Protein AF-A0A1H5NFU5-F1 (afdb_monomer_lite)

Radius of gyration: 16.04 Å; chains: 1; bounding box: 38×21×48 Å

Sequence (75 aa):
MPEEALFAIHPGISQEEALVHASDLLRSAAATAYESASNHQGNQRDLAFSVVYLIDMAKAMVERSLQASVPPSQA

Foldseek 3Di:
DPPPPPDDDDPPDDPLRVLVVLLVVLVVLLVVLVVQLVVDDDPSNVVSVVSNVVSVVVNVVSVVVNVVPDPPDDD

Structure (mmCIF, N/CA/C/O backbone):
data_AF-A0A1H5NFU5-F1
#
_entry.id   AF-A0A1H5NFU5-F1
#
loop_
_atom_site.group_PDB
_atom_site.id
_atom_site.type_symbol
_atom_site.label_atom_id
_atom_site.label_alt_id
_atom_site.label_comp_id
_atom_site.label_asym_id
_atom_site.label_entity_id
_atom_site.label_seq_id
_atom_site.pdbx_PDB_ins_code
_atom_site.Cartn_x
_atom_site.Cartn_y
_atom_site.Cartn_z
_atom_site.occupancy
_atom_site.B_iso_or_equiv
_atom_site.auth_seq_id
_atom_site.auth_comp_id
_atom_site.auth_asym_id
_atom_site.auth_atom_id
_atom_site.pdbx_PDB_model_num
ATOM 1 N N . MET A 1 1 ? -28.279 1.099 -5.314 1.00 42.59 1 MET A N 1
ATOM 2 C CA . MET A 1 1 ? -27.919 -0.175 -4.667 1.00 42.59 1 MET A CA 1
ATOM 3 C C . MET A 1 1 ? -26.666 0.101 -3.864 1.00 42.59 1 MET A C 1
ATOM 5 O O . MET A 1 1 ? -25.725 0.575 -4.490 1.00 42.59 1 MET A O 1
ATOM 9 N N . PRO A 1 2 ? -26.652 -0.033 -2.528 1.00 52.59 2 PRO A N 1
ATOM 10 C CA . PRO A 1 2 ? -25.378 0.008 -1.819 1.00 52.59 2 PRO A CA 1
ATOM 11 C C . PRO A 1 2 ? -24.564 -1.185 -2.333 1.00 52.59 2 PRO A C 1
ATOM 13 O O . PRO A 1 2 ? -25.117 -2.277 -2.435 1.00 52.59 2 PRO A O 1
ATOM 16 N N . GLU A 1 3 ? -23.326 -0.957 -2.770 1.00 59.25 3 GLU A N 1
ATOM 17 C CA . GLU A 1 3 ? -22.421 -2.033 -3.181 1.00 59.25 3 GLU A CA 1
ATOM 18 C C . GLU A 1 3 ? -22.416 -3.100 -2.086 1.00 59.25 3 GLU A C 1
ATOM 20 O O . GLU A 1 3 ? -22.063 -2.824 -0.938 1.00 59.25 3 GLU A O 1
ATOM 25 N N . GLU A 1 4 ? -22.873 -4.302 -2.428 1.00 58.31 4 GLU A N 1
ATOM 26 C CA . GLU A 1 4 ? -22.708 -5.478 -1.588 1.00 58.31 4 GLU A CA 1
ATOM 27 C C . GLU A 1 4 ? -21.208 -5.634 -1.380 1.00 58.31 4 GLU A C 1
ATOM 29 O O . GLU A 1 4 ? -20.473 -5.960 -2.313 1.00 58.31 4 GLU A O 1
ATOM 34 N N . ALA A 1 5 ? -20.744 -5.279 -0.181 1.00 63.53 5 ALA A N 1
ATOM 35 C CA . ALA A 1 5 ? -19.333 -5.288 0.146 1.00 63.53 5 ALA A CA 1
ATOM 36 C C . ALA A 1 5 ? -18.790 -6.691 -0.145 1.00 63.53 5 ALA A C 1
ATOM 38 O O . ALA A 1 5 ? -19.099 -7.642 0.571 1.00 63.53 5 ALA A O 1
ATOM 39 N N . LEU A 1 6 ? -17.987 -6.814 -1.210 1.00 59.59 6 LEU A N 1
ATOM 40 C CA . LEU A 1 6 ? -17.383 -8.081 -1.643 1.00 59.59 6 LEU A CA 1
ATOM 41 C C . LEU A 1 6 ? -16.565 -8.734 -0.517 1.00 59.59 6 LEU A C 1
ATOM 43 O O . LEU A 1 6 ? -16.351 -9.943 -0.519 1.00 59.59 6 LEU A O 1
ATOM 47 N N . PHE A 1 7 ? -16.157 -7.928 0.466 1.00 66.88 7 PHE A N 1
ATOM 48 C CA . PHE A 1 7 ? -15.539 -8.344 1.711 1.00 66.88 7 PHE A CA 1
ATOM 49 C C . PHE A 1 7 ? -16.244 -7.650 2.881 1.00 66.88 7 PHE A C 1
ATOM 51 O O . PHE A 1 7 ? -16.244 -6.422 2.976 1.00 66.88 7 PHE A O 1
ATOM 58 N N . ALA A 1 8 ? -16.843 -8.433 3.778 1.00 69.50 8 ALA A N 1
ATOM 59 C CA . ALA A 1 8 ? -17.411 -7.926 5.021 1.00 69.50 8 ALA A CA 1
ATOM 60 C C . ALA A 1 8 ? -16.341 -7.938 6.120 1.00 69.50 8 ALA A C 1
ATOM 62 O O . ALA A 1 8 ? -15.768 -8.983 6.432 1.00 69.50 8 ALA A O 1
ATOM 63 N N . ILE A 1 9 ? -16.086 -6.778 6.721 1.00 74.75 9 ILE A N 1
ATOM 64 C CA . ILE A 1 9 ? -15.267 -6.682 7.929 1.00 74.75 9 ILE A CA 1
ATOM 65 C C . ILE A 1 9 ? -16.082 -7.240 9.103 1.00 74.75 9 ILE A C 1
ATOM 67 O O . ILE A 1 9 ? -17.264 -6.921 9.247 1.00 74.75 9 ILE A O 1
ATOM 71 N N . HIS A 1 10 ? -15.468 -8.080 9.941 1.00 79.38 10 HIS A N 1
ATOM 72 C CA . HIS A 1 10 ? -16.137 -8.627 11.120 1.00 79.38 10 HIS A CA 1
ATOM 73 C C . HIS A 1 10 ? -16.600 -7.479 12.041 1.00 79.38 10 HIS A C 1
ATOM 75 O O . HIS A 1 10 ? -15.769 -6.678 12.463 1.00 79.38 10 HIS A O 1
ATOM 81 N N . PRO A 1 11 ? -17.893 -7.390 12.407 1.00 75.69 11 PRO A N 1
ATOM 82 C CA . PRO A 1 11 ? -18.448 -6.214 13.087 1.00 75.69 11 PRO A CA 1
ATOM 83 C C . PRO A 1 11 ? -17.910 -6.005 14.510 1.00 75.69 11 PRO A C 1
ATOM 85 O O . PRO A 1 11 ? -18.127 -4.954 15.100 1.00 75.69 11 PRO A O 1
ATOM 88 N N . GLY A 1 12 ? -17.237 -7.012 15.072 1.00 83.19 12 GLY A N 1
ATOM 89 C CA . GLY A 1 12 ? -16.627 -6.955 16.399 1.00 83.19 12 GLY A CA 1
ATOM 90 C C . GLY A 1 12 ? -15.196 -6.418 16.447 1.00 83.19 12 GLY A C 1
ATOM 91 O O . GLY A 1 12 ? -14.645 -6.391 17.541 1.00 83.19 12 GLY A O 1
ATOM 92 N N . ILE A 1 13 ? -14.578 -6.044 15.318 1.00 87.81 13 ILE A N 1
ATOM 93 C CA . ILE A 1 13 ? -13.233 -5.449 15.355 1.00 87.81 13 ILE A CA 1
ATOM 94 C C . ILE A 1 13 ? -13.317 -3.946 15.614 1.00 87.81 13 ILE A C 1
ATOM 96 O O . ILE A 1 13 ? -14.214 -3.261 15.115 1.00 87.81 13 ILE A 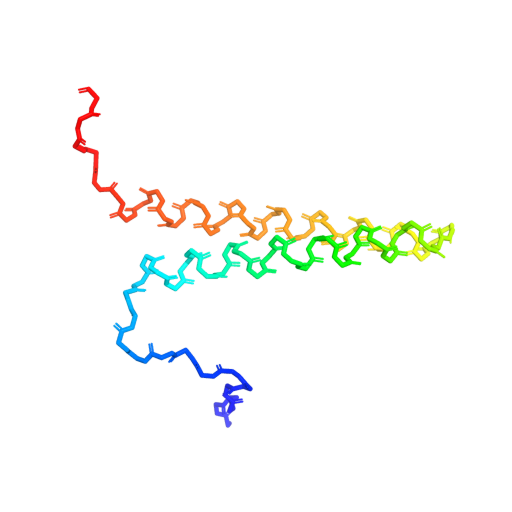O 1
ATOM 100 N N . SER A 1 14 ? -12.374 -3.424 16.390 1.00 89.56 14 SER A N 1
ATOM 101 C CA . SER A 1 14 ? -12.247 -1.988 16.613 1.00 89.56 14 SER A CA 1
ATOM 102 C C . SER A 1 14 ? -11.825 -1.252 15.336 1.00 89.56 14 SER A C 1
ATOM 104 O O . SER A 1 14 ? -11.293 -1.832 14.387 1.00 89.56 14 SER A O 1
ATOM 106 N N . GLN A 1 15 ? -12.035 0.066 15.317 1.00 88.06 15 GLN A N 1
ATOM 107 C CA . GLN A 1 15 ? -11.553 0.918 14.229 1.00 88.06 15 GLN A CA 1
ATOM 108 C C . GLN A 1 15 ? -10.025 0.840 14.078 1.00 88.06 15 GLN A C 1
ATOM 110 O O . GLN A 1 15 ? -9.523 0.853 12.957 1.00 88.06 15 GLN A O 1
ATOM 115 N N . GLU A 1 16 ? -9.294 0.735 15.190 1.00 90.81 16 GLU A N 1
ATOM 116 C CA . GLU A 1 16 ? -7.841 0.565 15.191 1.00 90.81 16 GLU A CA 1
ATOM 117 C C . GLU A 1 16 ? -7.443 -0.754 14.518 1.00 90.81 16 GLU A C 1
ATOM 119 O O . GLU A 1 16 ? -6.663 -0.744 13.568 1.00 90.81 16 GLU A O 1
ATOM 124 N N . GLU A 1 17 ? -8.051 -1.874 14.920 1.00 89.94 17 GLU A N 1
ATOM 125 C CA . GLU A 1 17 ? -7.812 -3.185 14.299 1.00 89.94 17 GLU A CA 1
ATOM 126 C C . GLU A 1 17 ? -8.150 -3.179 12.802 1.00 89.94 17 GLU A C 1
ATOM 128 O O . GLU A 1 17 ? -7.385 -3.699 11.990 1.00 89.94 17 GLU A O 1
ATOM 133 N N . ALA A 1 18 ? -9.251 -2.531 12.406 1.00 91.12 18 ALA A N 1
ATOM 134 C CA . ALA A 1 18 ? -9.622 -2.387 11.000 1.00 91.12 18 ALA A CA 1
ATOM 135 C C . ALA A 1 18 ? -8.558 -1.624 10.191 1.00 91.12 18 ALA A C 1
ATOM 137 O O . ALA A 1 18 ? -8.220 -2.020 9.073 1.00 91.12 18 ALA A O 1
ATOM 138 N N . LEU A 1 19 ? -8.005 -0.547 10.752 1.00 92.19 19 LEU A N 1
ATOM 139 C CA . LEU A 1 19 ? -6.953 0.243 10.112 1.00 92.19 19 LEU A CA 1
ATOM 140 C C . LEU A 1 19 ? -5.604 -0.499 10.084 1.00 92.19 19 LEU A C 1
ATOM 142 O O . LEU A 1 19 ? -4.881 -0.399 9.092 1.00 92.19 19 LEU A O 1
ATOM 146 N N . VAL A 1 20 ? -5.279 -1.287 11.113 1.00 92.06 20 VAL A N 1
ATOM 147 C CA . VAL A 1 20 ? -4.108 -2.182 11.106 1.00 92.06 20 VAL A CA 1
ATOM 148 C C . VAL A 1 20 ? 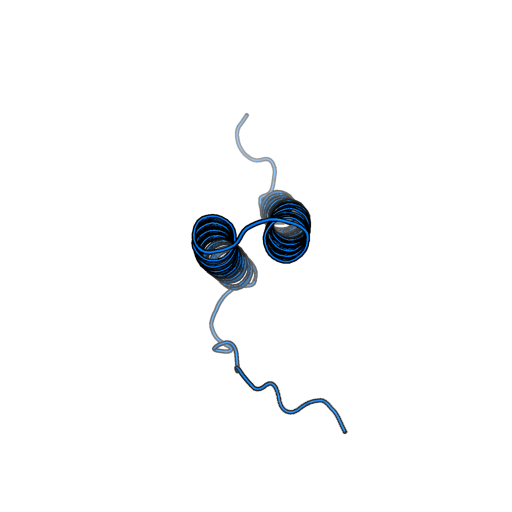-4.238 -3.215 9.984 1.00 92.06 20 VAL A C 1
ATOM 150 O O . VAL A 1 20 ? -3.326 -3.345 9.167 1.00 92.06 20 VAL A O 1
ATOM 153 N N . HIS A 1 21 ? -5.398 -3.868 9.862 1.00 92.00 21 HIS A N 1
ATOM 154 C CA . HIS A 1 21 ? -5.666 -4.800 8.765 1.00 92.00 21 HIS A CA 1
ATOM 155 C C . HIS A 1 21 ? -5.580 -4.131 7.390 1.00 92.00 21 HIS A C 1
ATOM 157 O O . HIS A 1 21 ? -5.013 -4.707 6.462 1.00 92.00 21 HIS A O 1
ATOM 163 N N . ALA A 1 22 ? -6.088 -2.904 7.249 1.00 93.94 22 ALA A N 1
ATOM 164 C CA . ALA A 1 22 ? -5.939 -2.140 6.015 1.00 93.94 22 ALA A CA 1
ATOM 165 C C . ALA A 1 22 ? -4.459 -1.879 5.679 1.00 93.94 22 ALA A C 1
ATOM 167 O O . ALA A 1 22 ? -4.057 -2.043 4.529 1.00 93.94 22 ALA A O 1
ATOM 168 N N . SER A 1 23 ? -3.629 -1.536 6.670 1.00 94.69 23 SER A N 1
ATOM 169 C CA . SER A 1 23 ? -2.184 -1.344 6.479 1.00 94.69 23 SER A CA 1
ATOM 170 C C . SER A 1 23 ? -1.481 -2.629 6.017 1.00 94.69 23 SER A C 1
ATOM 172 O O . SER A 1 23 ? -0.654 -2.595 5.101 1.00 94.69 23 SER A O 1
ATOM 174 N N . ASP A 1 24 ? -1.854 -3.780 6.582 1.00 94.56 24 ASP A N 1
ATOM 175 C CA . ASP A 1 24 ? -1.334 -5.085 6.163 1.00 94.56 24 ASP A CA 1
ATOM 176 C C . ASP A 1 24 ? -1.741 -5.454 4.732 1.00 94.56 24 ASP A C 1
ATOM 178 O O . ASP A 1 24 ? -0.906 -5.925 3.952 1.00 94.56 24 ASP A O 1
ATOM 182 N N . LEU A 1 25 ? -2.997 -5.192 4.360 1.00 95.44 25 LEU A N 1
ATOM 183 C CA . LEU A 1 25 ? -3.481 -5.389 2.993 1.00 95.44 25 LEU A CA 1
ATOM 184 C C . LEU A 1 25 ? -2.723 -4.504 2.000 1.00 95.44 25 LEU A C 1
ATOM 186 O O . LEU A 1 25 ? -2.283 -4.990 0.960 1.00 95.44 25 LEU A O 1
ATOM 190 N N . LEU A 1 26 ? -2.504 -3.230 2.336 1.00 97.19 26 LEU A N 1
ATOM 191 C CA . LEU A 1 26 ? -1.721 -2.311 1.509 1.00 97.19 26 LEU A CA 1
ATOM 192 C C . LEU A 1 26 ? -0.273 -2.795 1.350 1.00 97.19 26 LEU A C 1
ATOM 194 O O . LEU A 1 26 ? 0.255 -2.790 0.241 1.00 97.19 26 LEU A O 1
ATOM 198 N N . ARG A 1 27 ? 0.356 -3.309 2.415 1.00 95.62 27 ARG A N 1
ATOM 199 C CA . ARG A 1 27 ? 1.693 -3.922 2.330 1.00 95.62 27 ARG A CA 1
ATOM 200 C C . ARG A 1 27 ? 1.716 -5.130 1.387 1.00 95.62 27 ARG A C 1
ATOM 202 O O . ARG A 1 27 ? 2.646 -5.262 0.592 1.00 95.62 27 ARG A O 1
ATOM 209 N N . SER A 1 28 ? 0.708 -5.999 1.454 1.00 97.19 28 SER A N 1
ATOM 210 C CA . SER A 1 28 ? 0.584 -7.152 0.551 1.00 97.19 28 SER A CA 1
ATOM 211 C C . SER A 1 28 ? 0.367 -6.723 -0.908 1.00 97.19 28 SER A C 1
ATOM 213 O O . SER A 1 28 ? 1.009 -7.259 -1.817 1.00 97.19 28 SER A O 1
ATOM 215 N N . ALA A 1 29 ? -0.465 -5.704 -1.137 1.00 97.56 29 ALA A N 1
ATOM 216 C CA . ALA A 1 29 ? -0.682 -5.128 -2.460 1.00 97.56 29 ALA A CA 1
ATOM 217 C C . ALA A 1 29 ? 0.609 -4.525 -3.036 1.00 97.56 29 ALA A C 1
ATOM 219 O O . ALA A 1 29 ? 0.927 -4.765 -4.201 1.00 97.56 29 ALA A O 1
ATOM 220 N N . ALA A 1 30 ? 1.391 -3.807 -2.219 1.00 97.00 30 ALA A N 1
ATOM 221 C CA . ALA A 1 30 ? 2.677 -3.253 -2.638 1.00 97.00 30 ALA A CA 1
ATOM 222 C C . ALA A 1 30 ? 3.643 -4.363 -3.066 1.00 97.00 30 ALA A C 1
ATOM 224 O O . ALA A 1 30 ? 4.231 -4.271 -4.140 1.00 97.00 30 ALA A O 1
ATOM 225 N N . ALA A 1 31 ? 3.766 -5.436 -2.275 1.00 96.88 31 ALA A N 1
ATOM 226 C CA . ALA A 1 31 ? 4.606 -6.584 -2.623 1.00 96.88 31 ALA A CA 1
ATOM 227 C C . ALA A 1 31 ? 4.200 -7.206 -3.971 1.00 96.88 31 ALA A C 1
ATOM 229 O O . ALA A 1 31 ? 5.056 -7.454 -4.818 1.00 96.88 31 ALA A O 1
ATOM 230 N N . THR A 1 32 ? 2.893 -7.358 -4.204 1.00 96.81 32 THR A N 1
ATOM 231 C CA . THR A 1 32 ? 2.347 -7.868 -5.472 1.00 96.81 32 THR A CA 1
ATOM 232 C C . THR A 1 32 ? 2.675 -6.939 -6.649 1.00 96.81 32 THR A C 1
ATOM 234 O O . THR A 1 32 ? 3.073 -7.394 -7.722 1.00 96.81 32 THR A O 1
ATOM 237 N N . ALA A 1 33 ? 2.551 -5.621 -6.462 1.00 96.75 33 ALA A N 1
ATOM 238 C CA . ALA A 1 33 ? 2.885 -4.636 -7.489 1.00 96.75 33 ALA A CA 1
ATOM 239 C C . ALA A 1 33 ? 4.394 -4.600 -7.790 1.00 96.75 33 ALA A C 1
ATOM 241 O O . ALA A 1 33 ? 4.780 -4.531 -8.957 1.00 96.75 33 ALA A O 1
ATOM 242 N N . TYR A 1 34 ? 5.249 -4.720 -6.769 1.00 95.38 34 TYR A N 1
ATOM 243 C CA . TYR A 1 34 ? 6.699 -4.839 -6.940 1.00 95.38 34 TYR A CA 1
ATOM 244 C C . TYR A 1 34 ? 7.089 -6.099 -7.714 1.00 95.38 34 TYR A C 1
ATOM 246 O O . TYR A 1 34 ? 7.913 -6.024 -8.626 1.00 95.38 34 TYR A O 1
ATOM 254 N N . GLU A 1 35 ? 6.484 -7.243 -7.394 1.00 95.94 35 GLU A N 1
ATOM 255 C CA . GLU A 1 35 ? 6.716 -8.485 -8.131 1.00 95.94 35 GLU A CA 1
ATOM 256 C C . GLU A 1 35 ? 6.276 -8.343 -9.597 1.00 95.94 35 GLU A C 1
ATOM 258 O O . GLU A 1 35 ? 7.045 -8.653 -10.511 1.00 95.94 35 GLU A O 1
ATOM 263 N N . SER A 1 36 ? 5.100 -7.759 -9.847 1.00 93.62 36 SER A N 1
ATOM 264 C CA . SER A 1 36 ? 4.631 -7.447 -11.204 1.00 93.62 36 SER A CA 1
ATOM 265 C C . SER A 1 36 ? 5.603 -6.536 -11.966 1.00 93.62 36 SER A C 1
ATOM 267 O O . SER A 1 36 ? 5.942 -6.820 -13.119 1.00 93.62 36 SER A O 1
ATOM 269 N N . ALA A 1 37 ? 6.117 -5.489 -11.310 1.00 94.25 37 ALA A N 1
ATOM 270 C CA . ALA A 1 37 ? 7.109 -4.576 -11.875 1.00 94.25 37 ALA A CA 1
ATOM 271 C C . ALA A 1 37 ? 8.428 -5.289 -12.209 1.00 94.25 37 ALA A C 1
ATOM 273 O O . ALA A 1 37 ? 9.049 -4.981 -13.226 1.00 94.25 37 ALA A O 1
ATOM 274 N N . SER A 1 38 ? 8.854 -6.242 -11.372 1.00 92.44 38 SER A N 1
ATOM 275 C CA . SER A 1 38 ? 10.075 -7.026 -11.594 1.00 92.44 38 SER A CA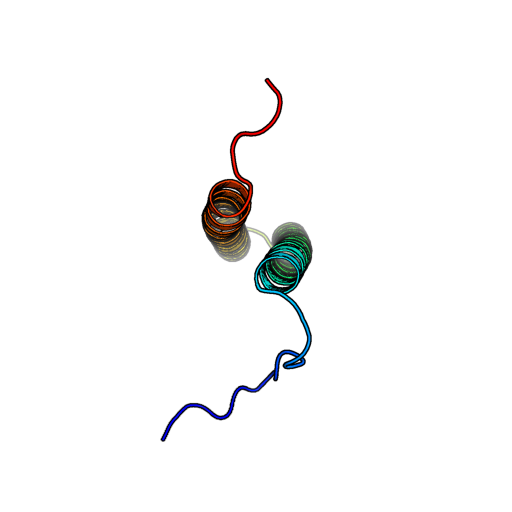 1
ATOM 276 C C . SER A 1 38 ? 9.967 -7.970 -12.797 1.00 92.44 38 SER A C 1
ATOM 278 O O . SER A 1 38 ? 10.964 -8.208 -13.477 1.00 92.44 38 SER A O 1
ATOM 280 N N . ASN A 1 39 ? 8.749 -8.429 -13.103 1.00 90.31 39 ASN A N 1
ATOM 281 C CA . ASN A 1 39 ? 8.451 -9.345 -14.204 1.00 90.31 39 ASN A CA 1
ATOM 282 C C . ASN A 1 39 ? 8.169 -8.639 -15.548 1.00 90.31 39 ASN A C 1
ATOM 284 O O . ASN A 1 39 ? 8.013 -9.314 -16.565 1.00 90.31 39 ASN A O 1
ATOM 288 N N . HIS A 1 40 ? 8.118 -7.301 -15.581 1.00 91.88 40 HIS A N 1
ATOM 289 C CA . HIS A 1 40 ? 7.831 -6.508 -16.784 1.00 91.88 40 HIS A CA 1
ATOM 290 C C . HIS A 1 40 ? 8.944 -5.500 -17.119 1.00 91.88 40 HIS A C 1
ATOM 292 O O . HIS A 1 40 ? 9.817 -5.181 -16.313 1.00 91.88 40 HIS A O 1
ATOM 298 N N . GLN A 1 41 ? 8.900 -4.959 -18.340 1.00 88.94 41 GLN A N 1
ATOM 299 C CA . GLN A 1 41 ? 9.773 -3.880 -18.812 1.00 88.94 41 GLN A CA 1
ATOM 300 C C . GLN A 1 41 ? 8.952 -2.774 -19.496 1.00 88.94 41 GLN A C 1
ATOM 302 O O . GLN A 1 41 ? 7.801 -2.991 -19.883 1.00 88.94 41 GLN A O 1
ATOM 307 N N . GLY A 1 42 ? 9.547 -1.585 -19.645 1.00 92.56 42 GLY A N 1
ATOM 308 C CA . GLY A 1 42 ? 8.905 -0.423 -20.269 1.00 92.56 42 GLY A CA 1
ATOM 309 C C . GLY A 1 42 ? 7.622 0.012 -19.551 1.00 92.56 42 GLY A C 1
ATOM 310 O O . GLY A 1 42 ? 7.501 -0.135 -18.337 1.00 92.56 42 GLY A O 1
ATOM 311 N N . ASN A 1 43 ? 6.636 0.481 -20.316 1.00 94.19 43 ASN A N 1
ATOM 312 C CA . ASN A 1 43 ? 5.421 1.118 -19.792 1.00 94.19 43 ASN A CA 1
ATOM 313 C C . ASN A 1 43 ? 4.649 0.283 -18.749 1.00 94.19 43 ASN A C 1
ATOM 315 O O . ASN A 1 43 ? 4.023 0.846 -17.857 1.00 94.19 43 ASN A O 1
ATOM 319 N N . GLN A 1 44 ? 4.670 -1.053 -18.844 1.00 93.12 44 GLN A N 1
ATOM 320 C CA . GLN A 1 44 ? 3.988 -1.927 -17.874 1.00 93.12 44 GLN A CA 1
ATOM 321 C C . GLN A 1 44 ? 4.672 -1.904 -16.501 1.00 93.12 44 GLN A C 1
ATOM 323 O O . GLN A 1 44 ? 4.003 -1.910 -15.468 1.00 93.12 44 GLN A O 1
ATOM 328 N N . ARG A 1 45 ? 6.006 -1.809 -16.481 1.00 95.19 45 ARG A N 1
ATOM 329 C CA . ARG A 1 45 ? 6.776 -1.631 -15.247 1.00 95.19 45 ARG A CA 1
ATOM 330 C C . ARG A 1 45 ? 6.528 -0.252 -14.637 1.00 95.19 45 ARG A C 1
ATOM 332 O O . ARG A 1 45 ? 6.349 -0.155 -13.426 1.00 95.19 45 ARG A O 1
ATOM 339 N N . ASP A 1 46 ? 6.460 0.787 -15.467 1.00 96.56 46 ASP A N 1
ATOM 340 C CA . ASP A 1 46 ? 6.169 2.152 -15.008 1.00 96.56 46 ASP A CA 1
ATOM 341 C C . ASP A 1 46 ? 4.763 2.257 -14.399 1.00 96.56 46 ASP A C 1
ATOM 343 O O . ASP A 1 46 ? 4.565 2.899 -13.363 1.00 96.56 46 ASP A O 1
ATOM 347 N N . LEU A 1 47 ? 3.784 1.563 -14.989 1.00 96.25 47 LEU A N 1
ATOM 348 C CA . LEU A 1 47 ? 2.437 1.459 -14.434 1.00 96.25 47 LEU A CA 1
ATOM 349 C C . LEU A 1 47 ? 2.436 0.727 -13.085 1.00 96.25 47 LEU A C 1
ATOM 351 O O . LEU A 1 47 ? 1.824 1.210 -12.134 1.00 96.25 47 LEU A O 1
ATOM 355 N N . ALA A 1 48 ? 3.148 -0.397 -12.970 1.00 96.31 48 ALA A N 1
ATOM 356 C CA . ALA A 1 48 ? 3.252 -1.134 -11.712 1.00 96.31 48 ALA A CA 1
ATOM 357 C C . ALA A 1 48 ? 3.898 -0.288 -10.598 1.00 96.31 48 ALA A C 1
ATOM 359 O O . ALA A 1 48 ? 3.403 -0.273 -9.471 1.00 96.31 48 ALA A O 1
ATOM 360 N N . PHE A 1 49 ? 4.933 0.498 -10.909 1.00 95.38 49 PHE A N 1
ATOM 361 C CA . PHE A 1 49 ? 5.492 1.454 -9.948 1.00 95.38 49 PHE A CA 1
ATOM 362 C C . PHE A 1 49 ? 4.543 2.605 -9.612 1.00 95.38 49 PHE A C 1
ATOM 364 O O . PHE A 1 49 ? 4.507 3.047 -8.465 1.00 95.38 49 PHE A O 1
ATOM 371 N N . SER A 1 50 ? 3.733 3.062 -10.566 1.00 97.69 50 SER A N 1
ATOM 372 C CA . SER A 1 50 ? 2.686 4.048 -10.279 1.00 97.69 50 SER A CA 1
ATOM 373 C C . SER A 1 50 ? 1.667 3.493 -9.276 1.00 97.69 50 SER A C 1
ATOM 375 O O . SER A 1 50 ? 1.252 4.204 -8.367 1.00 97.69 50 SER A O 1
ATOM 377 N N . VAL A 1 51 ? 1.314 2.207 -9.375 1.00 97.75 51 VAL A N 1
ATOM 378 C CA . VAL A 1 51 ? 0.449 1.532 -8.392 1.00 97.75 51 VAL A CA 1
ATOM 379 C C . VAL A 1 51 ? 1.107 1.471 -7.012 1.00 97.75 51 VAL A C 1
ATOM 381 O O . VAL A 1 51 ? 0.450 1.793 -6.026 1.00 97.75 51 VAL A O 1
ATOM 384 N N . VAL A 1 52 ? 2.397 1.127 -6.928 1.00 96.56 52 VAL A N 1
ATOM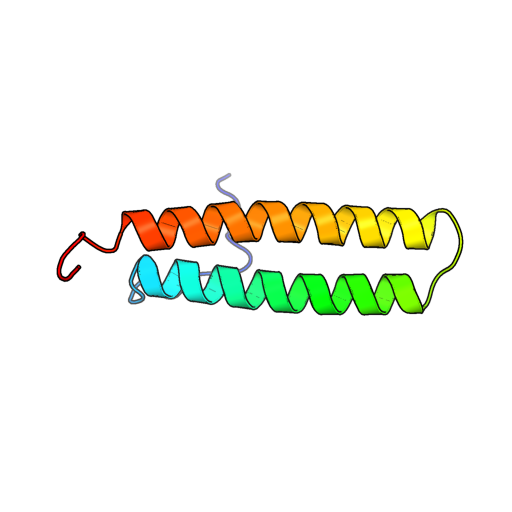 385 C CA . VAL A 1 52 ? 3.154 1.168 -5.661 1.00 96.56 52 VAL A CA 1
ATOM 386 C C . VAL A 1 52 ? 3.071 2.554 -5.020 1.00 96.56 52 VAL A C 1
ATOM 388 O O . VAL A 1 52 ? 2.727 2.663 -3.847 1.00 96.56 52 VAL A O 1
ATOM 391 N N . TYR A 1 53 ? 3.304 3.612 -5.799 1.00 96.81 53 TYR A N 1
ATOM 392 C CA . TYR A 1 53 ? 3.219 4.985 -5.305 1.00 96.81 53 TYR A CA 1
ATOM 393 C C . TYR A 1 53 ? 1.833 5.317 -4.725 1.00 96.81 53 TYR A C 1
ATOM 395 O O . TYR A 1 53 ? 1.731 5.902 -3.646 1.00 96.81 53 TYR A O 1
ATOM 403 N N . LEU A 1 54 ? 0.756 4.899 -5.397 1.00 98.31 54 LEU A N 1
ATOM 404 C CA . LEU A 1 54 ? -0.611 5.080 -4.895 1.00 98.31 54 LEU A CA 1
ATOM 405 C C . LEU A 1 54 ? -0.858 4.311 -3.588 1.00 98.31 54 LEU A C 1
ATOM 407 O O . LEU A 1 54 ? -1.526 4.822 -2.687 1.00 98.31 54 LEU A O 1
ATOM 411 N N . ILE A 1 55 ? -0.308 3.101 -3.467 1.00 98.12 55 ILE A N 1
ATOM 412 C CA . ILE A 1 55 ? -0.408 2.283 -2.253 1.00 98.12 55 ILE A CA 1
ATOM 413 C C . ILE A 1 55 ? 0.327 2.949 -1.086 1.00 98.12 55 ILE A C 1
ATOM 415 O O . ILE A 1 55 ? -0.225 3.017 0.012 1.00 98.12 55 ILE A O 1
ATOM 419 N N . ASP A 1 56 ? 1.522 3.494 -1.318 1.00 95.81 56 ASP A N 1
ATOM 420 C CA . ASP A 1 56 ? 2.292 4.205 -0.291 1.00 95.81 56 ASP A CA 1
ATOM 421 C C . ASP A 1 56 ? 1.542 5.446 0.217 1.00 95.81 56 ASP A C 1
ATOM 423 O O . ASP A 1 56 ? 1.474 5.690 1.425 1.00 95.81 56 ASP A O 1
ATOM 427 N N . MET A 1 57 ? 0.894 6.194 -0.683 1.00 97.88 57 MET A N 1
ATOM 428 C CA . MET A 1 57 ? 0.030 7.315 -0.298 1.00 97.88 57 MET A CA 1
ATOM 429 C C . MET A 1 57 ? -1.160 6.860 0.554 1.00 97.88 57 MET A C 1
ATOM 431 O O . MET A 1 57 ? -1.438 7.458 1.597 1.00 97.88 57 MET A O 1
ATOM 435 N N . ALA A 1 58 ? -1.853 5.796 0.139 1.00 98.00 58 ALA A N 1
ATOM 436 C CA . ALA A 1 58 ? -2.970 5.244 0.900 1.00 98.00 58 ALA A CA 1
ATOM 437 C C . ALA A 1 58 ? -2.520 4.780 2.294 1.00 98.00 58 ALA A C 1
ATOM 439 O O . ALA A 1 58 ? -3.190 5.055 3.292 1.00 98.00 58 ALA A O 1
ATOM 440 N N . LYS A 1 59 ? -1.346 4.147 2.384 1.00 95.62 59 LYS A N 1
ATOM 441 C CA . LYS A 1 59 ? -0.767 3.677 3.645 1.00 95.62 59 LYS A CA 1
ATOM 442 C C . LYS A 1 59 ? -0.465 4.834 4.593 1.00 95.62 59 LYS A C 1
ATOM 444 O O . LYS A 1 59 ? -0.849 4.765 5.757 1.00 95.62 59 LYS A O 1
ATOM 449 N N . ALA A 1 60 ? 0.098 5.933 4.091 1.00 95.69 60 ALA A N 1
ATOM 450 C CA . ALA A 1 60 ? 0.323 7.140 4.888 1.00 95.69 60 ALA A CA 1
ATOM 451 C C . ALA A 1 60 ? -0.989 7.736 5.444 1.00 95.69 60 ALA A C 1
ATOM 453 O O . ALA A 1 60 ? -1.036 8.204 6.584 1.00 95.69 60 ALA A O 1
ATOM 454 N N . MET A 1 61 ? -2.084 7.690 4.676 1.00 96.19 61 MET A N 1
ATOM 455 C CA . MET A 1 61 ? -3.403 8.142 5.143 1.00 96.19 61 MET A CA 1
ATOM 456 C C . MET A 1 61 ? -3.979 7.235 6.245 1.00 96.19 61 MET A C 1
ATOM 458 O O . MET A 1 61 ? -4.575 7.736 7.205 1.00 96.19 61 MET A O 1
ATOM 462 N N . VAL A 1 62 ? -3.784 5.916 6.136 1.00 95.31 62 VAL A N 1
ATOM 463 C CA . VAL A 1 62 ? -4.184 4.932 7.160 1.00 95.31 62 VAL A CA 1
ATOM 464 C C . VAL A 1 62 ? -3.373 5.123 8.442 1.00 95.31 62 VAL A C 1
ATOM 466 O O . VAL A 1 62 ? -3.954 5.240 9.519 1.00 95.31 62 VAL A O 1
ATOM 469 N N . GLU A 1 63 ? -2.049 5.240 8.332 1.00 92.94 63 GLU A N 1
ATOM 470 C CA . GLU A 1 63 ? -1.153 5.475 9.471 1.00 92.94 63 GLU A CA 1
ATOM 471 C C . GLU A 1 63 ? -1.489 6.780 10.201 1.00 92.94 63 GLU A C 1
ATOM 473 O O . GLU A 1 63 ? -1.549 6.808 11.430 1.00 92.94 63 GLU A O 1
ATOM 478 N N . ARG A 1 64 ? -1.805 7.851 9.462 1.00 93.12 64 ARG A N 1
ATOM 479 C CA . ARG A 1 64 ? -2.294 9.104 10.055 1.00 93.12 64 ARG A CA 1
ATOM 480 C C . ARG A 1 64 ? -3.595 8.902 10.833 1.00 93.12 64 ARG A C 1
ATOM 482 O O . ARG A 1 64 ? -3.767 9.490 11.897 1.00 93.12 64 ARG A O 1
ATOM 489 N N . SER A 1 65 ? -4.517 8.106 10.296 1.00 91.88 65 SER A N 1
ATOM 490 C CA . SER A 1 65 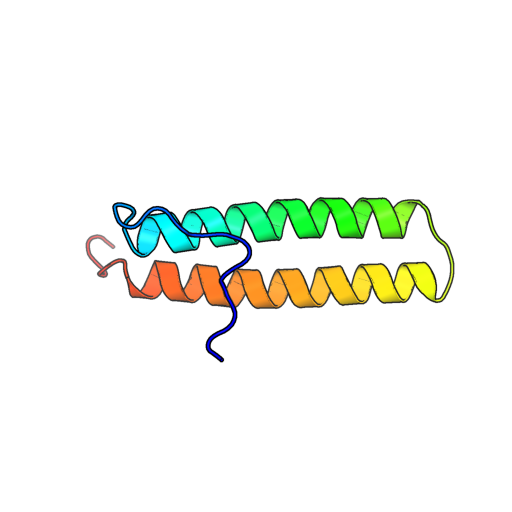? -5.808 7.837 10.940 1.00 91.88 65 SER A CA 1
ATOM 491 C C . SER A 1 65 ? -5.628 7.053 12.244 1.00 91.88 65 SER A C 1
ATOM 493 O O . SER A 1 65 ? -6.283 7.374 13.231 1.00 91.88 65 SER A O 1
ATOM 495 N N . LEU A 1 66 ? -4.686 6.104 12.271 1.00 89.25 66 LEU A N 1
ATOM 496 C CA . LEU A 1 66 ? -4.284 5.368 13.475 1.00 89.25 66 LEU A CA 1
ATOM 497 C C . LEU A 1 66 ? -3.652 6.279 14.534 1.00 89.25 66 LEU A C 1
ATOM 499 O O . LEU A 1 66 ? -4.019 6.226 15.705 1.00 89.25 66 LEU A O 1
ATOM 503 N N . GLN A 1 67 ? -2.736 7.161 14.132 1.00 87.00 67 GLN A N 1
ATOM 504 C CA . GLN A 1 67 ? -2.107 8.112 15.056 1.00 87.00 67 GLN A CA 1
ATOM 505 C C . GLN A 1 67 ? -3.124 9.087 15.658 1.00 87.00 67 GLN A C 1
ATOM 507 O O . GLN A 1 67 ? -3.012 9.441 16.826 1.00 87.00 67 GLN A O 1
ATOM 512 N N . ALA A 1 68 ? -4.139 9.493 14.889 1.00 78.06 68 ALA A N 1
ATOM 513 C CA . ALA A 1 68 ? -5.209 10.355 15.384 1.00 78.06 68 ALA A CA 1
ATOM 514 C C . ALA A 1 68 ? -6.117 9.663 16.419 1.00 78.06 68 ALA A C 1
ATOM 516 O O . ALA A 1 68 ? -6.728 10.352 17.234 1.00 78.06 68 ALA A O 1
ATOM 517 N N . SER A 1 69 ? -6.210 8.327 16.402 1.00 67.69 69 SER A N 1
ATOM 518 C CA . SER A 1 69 ? -6.963 7.557 17.402 1.00 67.69 69 SER A CA 1
ATOM 519 C C . SER A 1 69 ? -6.194 7.287 18.700 1.00 67.69 69 SER A C 1
ATOM 521 O O . SER A 1 69 ? -6.825 6.979 19.709 1.00 67.69 69 SER A O 1
ATOM 523 N N . VAL A 1 70 ? -4.865 7.440 18.712 1.00 62.38 70 VAL A N 1
ATOM 524 C CA . VAL A 1 70 ? -4.046 7.284 19.923 1.00 62.38 70 VAL A CA 1
ATOM 525 C C . VAL A 1 70 ? -3.938 8.646 20.627 1.00 62.38 70 VAL A C 1
ATOM 527 O O . VAL A 1 70 ? -3.311 9.559 20.088 1.00 62.38 70 VAL A O 1
ATOM 530 N N . PRO A 1 71 ? -4.538 8.847 21.818 1.00 55.97 71 PRO A N 1
ATOM 531 C CA . PRO A 1 71 ? -4.365 10.095 22.554 1.00 55.97 71 PRO A CA 1
ATOM 532 C C . PRO A 1 71 ? -2.884 10.292 22.923 1.00 55.97 71 PRO A C 1
ATOM 534 O O . PRO A 1 71 ? -2.203 9.309 23.228 1.00 55.97 71 PRO A O 1
ATOM 537 N N . PRO A 1 72 ? -2.371 11.538 22.953 1.00 58.16 72 PRO A N 1
ATOM 538 C CA . PRO A 1 72 ? -1.012 11.822 23.395 1.00 58.16 72 PRO A CA 1
ATOM 539 C C . PRO A 1 72 ? -0.930 11.603 24.909 1.00 58.16 72 PRO A C 1
ATOM 541 O O . PRO A 1 72 ? -1.072 12.526 25.706 1.00 58.16 72 PRO A O 1
ATOM 544 N N . SER A 1 73 ? -0.752 10.354 25.324 1.00 67.25 73 SER A N 1
ATOM 545 C CA . SER A 1 73 ? -0.382 10.007 26.686 1.00 67.25 73 SER A CA 1
ATOM 546 C C . SER A 1 73 ? 0.980 9.331 26.637 1.00 67.25 73 SER A C 1
ATOM 548 O O . SER A 1 73 ? 1.105 8.228 26.112 1.00 67.25 73 SER A O 1
ATOM 550 N N . GLN A 1 74 ? 1.957 10.025 27.231 1.00 50.56 74 GLN A N 1
ATOM 551 C CA . GLN A 1 74 ? 3.363 9.657 27.447 1.00 50.56 74 GLN A CA 1
ATOM 552 C C . GLN A 1 74 ? 4.335 10.041 26.317 1.00 50.56 74 GLN A C 1
ATOM 554 O O . GLN A 1 74 ? 4.847 9.196 25.587 1.00 50.56 74 GLN A O 1
ATOM 559 N N . ALA A 1 75 ? 4.610 11.347 26.238 1.00 48.03 75 ALA A N 1
ATOM 560 C CA . ALA A 1 75 ? 5.957 11.854 25.972 1.00 48.03 75 ALA A CA 1
ATOM 561 C C . ALA A 1 75 ? 6.611 12.223 27.312 1.0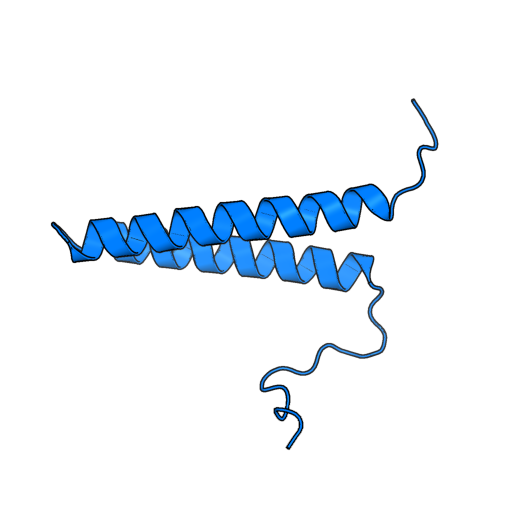0 48.03 75 ALA A C 1
ATOM 563 O O . ALA A 1 75 ? 5.847 12.622 28.225 1.00 48.03 75 ALA A O 1
#

pLDDT: mean 86.09, std 14.84, range [42.59, 98.31]

Organism: NCBI:txid191390

Secondary structure (DSSP, 8-state):
-----SSPPPTTS-HHHHHHHHHHHHHHHHHHHHHHHHT--THHHHHHHHHHHHHHHHHHHHHHHHHHHS-----